Protein AF-A0A2N5ZP30-F1 (afdb_monomer_lite)

pLDDT: mean 86.21, std 12.2, range [43.78, 96.75]

Radius of gyration: 25.91 Å; chains: 1; bounding box: 49×34×64 Å

Foldseek 3Di:
DDPVVLVPDDPQALVNQQVQQVVQVVVVHGGQDAHPPRRPSVVRNVVSVVVVVVVVVVVVVVPDDQDQDDDLVQAQKKFWALDSVGSDTQAMGNDQVVRVVSNVVVVRPDTDIDGHHHPVVVVVVPDDPD

Structure (mmCIF, N/CA/C/O backbone):
data_AF-A0A2N5ZP30-F1
#
_entry.id   AF-A0A2N5ZP30-F1
#
loop_
_atom_site.group_PDB
_atom_site.id
_atom_site.type_symbol
_atom_site.label_atom_id
_atom_site.label_alt_id
_atom_site.label_comp_id
_atom_site.label_asym_id
_atom_site.label_entity_id
_atom_site.label_seq_id
_atom_site.pdbx_PDB_ins_code
_atom_site.Cartn_x
_atom_site.Cartn_y
_atom_site.Cartn_z
_atom_site.occupancy
_atom_site.B_iso_or_equiv
_atom_site.auth_seq_id
_atom_site.auth_comp_id
_atom_site.auth_asym_id
_atom_site.auth_atom_id
_atom_site.pdbx_PDB_model_num
ATOM 1 N N . MET A 1 1 ? 10.479 -6.621 -33.919 1.00 57.62 1 MET A N 1
ATOM 2 C CA . MET A 1 1 ? 9.382 -5.628 -34.004 1.00 57.62 1 MET A CA 1
ATOM 3 C C . MET A 1 1 ? 9.317 -5.020 -35.396 1.00 57.62 1 MET A C 1
ATOM 5 O O . MET A 1 1 ? 10.366 -4.739 -35.971 1.00 57.62 1 MET A O 1
ATOM 9 N N . LYS A 1 2 ? 8.110 -4.834 -35.948 1.00 57.06 2 LYS A N 1
ATOM 10 C CA . LYS A 1 2 ? 7.897 -4.131 -37.227 1.00 57.06 2 LYS A CA 1
ATOM 11 C C . LYS A 1 2 ? 8.000 -2.616 -36.991 1.00 57.06 2 LYS A C 1
ATOM 13 O O . LYS A 1 2 ? 7.611 -2.135 -35.941 1.00 57.06 2 LYS A O 1
ATOM 18 N N . LYS A 1 3 ? 8.520 -1.848 -37.954 1.00 59.31 3 LYS A N 1
ATOM 19 C CA . LYS A 1 3 ? 8.728 -0.384 -37.829 1.00 59.31 3 LYS A CA 1
ATOM 20 C C . LYS A 1 3 ? 7.423 0.394 -37.560 1.00 59.31 3 LYS A C 1
ATOM 22 O O . LYS A 1 3 ? 7.470 1.480 -36.996 1.00 59.31 3 LYS A O 1
ATOM 27 N N . THR A 1 4 ? 6.287 -0.184 -37.945 1.00 59.78 4 THR A N 1
ATOM 28 C CA . THR A 1 4 ? 4.930 0.341 -37.753 1.00 59.78 4 THR A CA 1
ATOM 29 C C . THR A 1 4 ? 4.569 0.527 -36.278 1.00 59.78 4 THR A C 1
ATOM 31 O O . THR A 1 4 ? 4.016 1.558 -35.927 1.00 59.78 4 THR A O 1
ATOM 34 N N . SER A 1 5 ? 5.011 -0.369 -35.385 1.00 64.94 5 SER A N 1
ATOM 35 C CA . SER A 1 5 ? 4.723 -0.268 -33.942 1.00 64.94 5 SER A CA 1
ATOM 36 C C . SER A 1 5 ? 5.455 0.883 -33.238 1.00 64.94 5 SER A C 1
ATOM 38 O O . SER A 1 5 ? 5.252 1.126 -32.056 1.00 64.94 5 SER A O 1
ATOM 40 N N . LEU A 1 6 ? 6.350 1.582 -33.942 1.00 71.69 6 LEU A N 1
ATOM 41 C CA . LEU A 1 6 ? 7.093 2.733 -33.425 1.00 71.69 6 LEU A CA 1
ATOM 42 C C . LEU A 1 6 ? 6.395 4.066 -33.714 1.00 71.69 6 LEU A C 1
ATOM 44 O O . LEU A 1 6 ? 6.703 5.056 -33.059 1.00 71.69 6 LEU A O 1
ATOM 48 N N . GLN A 1 7 ? 5.483 4.092 -34.691 1.00 74.00 7 GLN A N 1
ATOM 49 C CA . GLN A 1 7 ? 4.693 5.280 -35.037 1.00 74.00 7 GLN A CA 1
ATOM 50 C C . GLN A 1 7 ? 3.572 5.537 -34.023 1.00 74.00 7 GLN A C 1
ATOM 52 O O . GLN A 1 7 ? 3.141 6.672 -33.868 1.00 74.00 7 GLN A O 1
ATOM 57 N N . GLU A 1 8 ? 3.152 4.493 -33.311 1.00 83.00 8 GLU A N 1
ATOM 58 C CA . GLU A 1 8 ? 2.125 4.545 -32.266 1.00 83.00 8 GLU A CA 1
ATOM 59 C C . GLU A 1 8 ? 2.674 5.042 -30.917 1.00 83.00 8 GLU A C 1
ATOM 61 O O . GLU A 1 8 ? 1.911 5.436 -30.039 1.00 83.00 8 GLU A O 1
ATOM 66 N N . LEU A 1 9 ? 4.000 5.044 -30.735 1.00 85.69 9 LEU A N 1
ATOM 67 C CA . L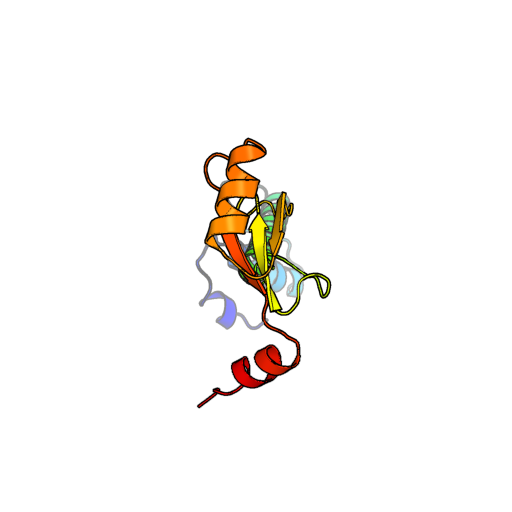EU A 1 9 ? 4.642 5.465 -29.491 1.00 85.69 9 LEU A CA 1
ATOM 68 C C . LEU A 1 9 ? 4.955 6.962 -29.512 1.00 85.69 9 LEU A C 1
ATOM 70 O O . LEU A 1 9 ? 5.493 7.490 -30.488 1.00 85.69 9 LEU A O 1
ATOM 74 N N . GLN A 1 10 ? 4.704 7.640 -28.391 1.00 87.50 10 GLN A N 1
ATOM 75 C CA . GLN A 1 10 ? 5.057 9.047 -28.240 1.00 87.50 10 GLN A CA 1
ATOM 76 C C . GLN A 1 10 ? 6.574 9.232 -28.374 1.00 87.50 10 GLN A C 1
ATOM 78 O O . GLN A 1 10 ? 7.373 8.665 -27.624 1.00 87.50 10 GLN A O 1
ATOM 83 N N . LYS A 1 11 ? 6.989 10.058 -29.336 1.00 87.50 11 LYS A N 1
ATOM 84 C CA . LYS A 1 11 ? 8.405 10.317 -29.597 1.00 87.50 11 LYS A CA 1
ATOM 85 C C . LYS A 1 11 ? 9.078 10.901 -28.353 1.00 87.50 11 LYS A C 1
ATOM 87 O O . LYS A 1 11 ? 8.667 11.939 -27.849 1.00 87.50 11 LYS A O 1
ATOM 92 N N . GLY A 1 12 ? 10.143 10.241 -27.900 1.00 84.50 12 GLY A N 1
ATOM 93 C CA . GLY A 1 12 ? 10.885 10.632 -26.697 1.00 84.50 12 GLY A CA 1
ATOM 94 C C . GLY A 1 12 ? 10.410 9.970 -25.400 1.00 84.50 12 GLY A C 1
ATOM 95 O O . GLY A 1 12 ? 11.066 10.167 -24.379 1.00 84.50 12 GLY A O 1
ATOM 96 N N . SER A 1 13 ? 9.346 9.156 -25.427 1.00 90.94 13 SER A N 1
ATOM 97 C CA . SER A 1 13 ? 8.965 8.325 -24.277 1.00 90.94 13 SER A CA 1
ATOM 98 C C . SER A 1 13 ? 9.992 7.220 -24.005 1.00 90.94 13 SER A C 1
ATOM 100 O O . SER A 1 13 ? 10.815 6.878 -24.866 1.00 90.94 13 SER A O 1
ATOM 102 N N . ALA A 1 14 ? 9.931 6.628 -22.810 1.00 92.44 14 ALA A N 1
ATOM 103 C CA . ALA A 1 14 ? 10.794 5.512 -22.437 1.00 92.44 14 ALA A CA 1
ATOM 104 C C . ALA A 1 14 ? 10.595 4.318 -23.388 1.00 92.44 14 ALA A C 1
ATOM 106 O O . ALA A 1 14 ? 11.562 3.748 -23.896 1.00 92.44 14 ALA A O 1
ATOM 107 N N . GLU A 1 15 ? 9.343 3.989 -23.709 1.00 92.19 15 GLU A N 1
ATOM 108 C CA . GLU A 1 15 ? 8.962 2.928 -24.644 1.00 92.19 15 GLU A CA 1
ATOM 109 C C . GLU A 1 15 ? 9.522 3.185 -26.034 1.00 92.19 15 GLU A C 1
ATOM 111 O O . GLU A 1 15 ? 10.083 2.275 -26.643 1.00 92.19 15 GLU A O 1
ATOM 116 N N . TYR A 1 16 ? 9.400 4.421 -26.522 1.00 92.75 16 TYR A N 1
ATOM 117 C CA . TYR A 1 16 ? 9.911 4.804 -27.831 1.00 92.75 16 TYR A CA 1
ATOM 118 C C . TYR A 1 16 ? 11.428 4.608 -27.903 1.00 92.75 16 TYR A C 1
ATOM 120 O O . TYR A 1 16 ? 11.940 4.034 -28.865 1.00 92.75 16 TYR A O 1
ATOM 128 N N . VAL A 1 17 ? 12.165 5.061 -26.883 1.00 93.62 17 VAL A N 1
ATOM 129 C CA . VAL A 1 17 ? 13.632 4.956 -26.828 1.00 93.62 17 VAL A CA 1
ATOM 130 C C . VAL A 1 17 ? 14.078 3.493 -26.805 1.00 93.62 17 VAL A C 1
ATOM 132 O O . VAL A 1 17 ? 14.996 3.128 -27.548 1.00 93.62 17 VAL A O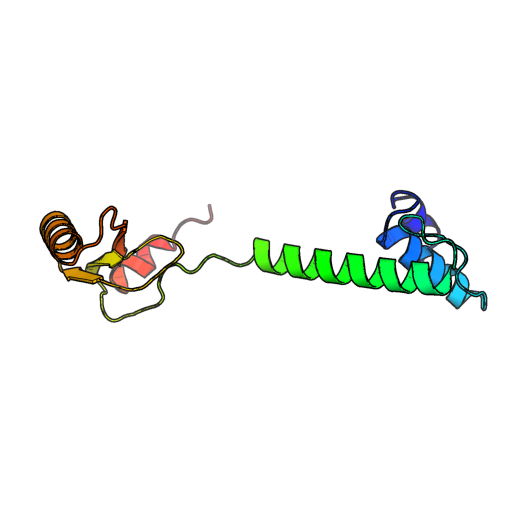 1
ATOM 135 N N . ILE A 1 18 ? 13.405 2.651 -26.016 1.00 93.44 18 ILE A N 1
ATOM 136 C CA . ILE A 1 18 ? 13.680 1.211 -25.927 1.00 93.44 18 ILE A CA 1
ATOM 137 C C . ILE A 1 18 ? 13.384 0.524 -27.267 1.00 93.44 18 ILE A C 1
ATOM 139 O O . ILE A 1 18 ? 14.278 -0.097 -27.845 1.00 93.44 18 ILE A O 1
ATOM 143 N N . ALA A 1 19 ? 12.179 0.705 -27.817 1.00 92.19 19 ALA A N 1
ATOM 144 C CA . ALA A 1 19 ? 11.768 0.089 -29.079 1.00 92.19 19 ALA A CA 1
ATOM 145 C C . ALA A 1 19 ? 12.673 0.520 -30.246 1.00 92.19 19 ALA A C 1
ATOM 147 O O . ALA A 1 19 ? 13.085 -0.290 -31.079 1.00 92.19 19 ALA A O 1
ATOM 148 N N . HIS A 1 20 ? 13.052 1.799 -30.296 1.00 92.31 20 HIS A N 1
ATOM 149 C CA . HIS A 1 20 ? 13.967 2.312 -31.310 1.00 92.31 20 HIS A CA 1
ATOM 150 C C . HIS A 1 20 ? 15.373 1.712 -31.188 1.00 92.31 20 HIS A C 1
ATOM 152 O O . HIS A 1 20 ? 15.993 1.377 -32.204 1.00 92.31 20 HIS A O 1
ATOM 158 N N . ALA A 1 21 ? 15.890 1.555 -29.966 1.00 93.56 21 ALA A N 1
ATOM 159 C CA . ALA A 1 21 ? 17.177 0.910 -29.736 1.00 93.56 21 ALA A CA 1
ATOM 160 C C . ALA A 1 21 ? 17.165 -0.563 -30.172 1.00 93.56 21 ALA A C 1
ATOM 162 O O . ALA A 1 21 ? 18.123 -1.008 -30.804 1.00 93.56 21 ALA A O 1
ATOM 163 N N . GLU A 1 22 ? 16.080 -1.297 -29.924 1.00 92.69 22 GLU A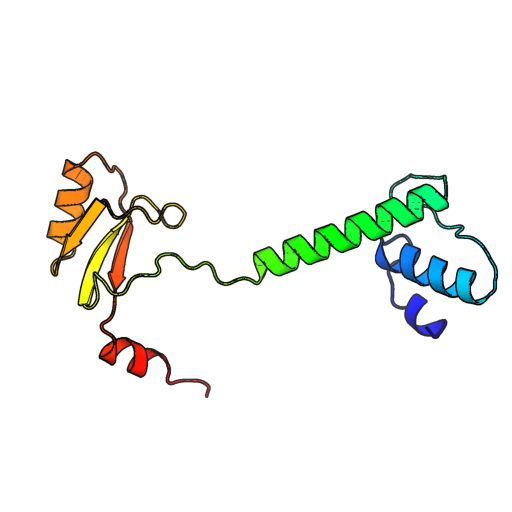 N 1
ATOM 164 C CA . GLU A 1 22 ? 15.922 -2.689 -30.358 1.00 92.69 22 GLU A CA 1
ATOM 165 C C . GLU A 1 22 ? 15.885 -2.828 -31.883 1.00 92.69 22 GLU A C 1
ATOM 167 O O . GLU A 1 22 ? 16.604 -3.659 -32.444 1.00 92.69 22 GLU A O 1
ATOM 172 N N . ILE A 1 23 ? 15.133 -1.969 -32.582 1.00 91.25 23 ILE A N 1
ATOM 173 C CA . ILE A 1 23 ? 15.123 -1.956 -34.054 1.00 91.25 23 ILE A CA 1
ATOM 174 C C . ILE A 1 23 ? 16.512 -1.638 -34.615 1.00 91.25 23 ILE A C 1
ATOM 176 O O . ILE A 1 23 ? 16.927 -2.230 -35.613 1.00 91.25 23 ILE A O 1
ATOM 180 N N . ARG A 1 24 ? 17.251 -0.709 -33.999 1.00 93.00 24 ARG A N 1
ATOM 181 C CA . ARG A 1 24 ? 18.625 -0.396 -34.421 1.00 93.00 24 ARG A CA 1
ATOM 182 C C . ARG A 1 24 ? 19.579 -1.552 -34.157 1.00 93.00 24 ARG A C 1
ATOM 184 O O . ARG A 1 24 ? 20.367 -1.875 -35.044 1.00 93.00 24 ARG A O 1
ATOM 191 N N . ARG A 1 25 ? 19.462 -2.211 -33.004 1.00 92.19 25 ARG A N 1
ATOM 192 C CA . ARG A 1 25 ? 20.281 -3.370 -32.636 1.00 92.19 25 ARG A CA 1
ATOM 193 C C . ARG A 1 25 ? 20.070 -4.539 -33.592 1.00 92.19 25 ARG A C 1
ATOM 195 O O . ARG A 1 25 ? 21.051 -5.122 -34.037 1.00 92.19 25 ARG A O 1
ATOM 202 N N . ALA A 1 26 ? 18.826 -4.807 -33.992 1.00 90.31 26 ALA A N 1
ATOM 203 C CA . ALA A 1 26 ? 18.503 -5.809 -35.013 1.00 90.31 26 ALA A CA 1
ATOM 204 C C . ALA A 1 26 ? 19.146 -5.515 -36.385 1.00 90.31 26 ALA A C 1
ATOM 206 O O . ALA A 1 26 ? 19.277 -6.405 -37.215 1.00 90.31 26 ALA A O 1
ATOM 207 N N . ARG A 1 27 ? 19.572 -4.268 -36.621 1.00 90.38 27 ARG A N 1
ATOM 208 C CA . ARG A 1 27 ? 20.286 -3.816 -37.826 1.00 90.38 27 ARG A CA 1
ATOM 209 C C . ARG A 1 27 ? 21.793 -3.637 -37.596 1.00 90.38 27 ARG A C 1
ATOM 211 O O . ARG A 1 27 ? 22.439 -2.942 -38.375 1.00 90.38 27 ARG A O 1
ATOM 218 N N . GLY A 1 28 ? 22.334 -4.161 -36.494 1.00 93.06 28 GLY A N 1
ATOM 219 C CA . GLY A 1 28 ? 23.750 -4.034 -36.132 1.00 93.06 28 GLY A CA 1
ATOM 220 C C . GLY A 1 28 ? 24.184 -2.626 -35.703 1.00 93.06 28 GLY A C 1
ATOM 221 O O . GLY A 1 28 ? 25.376 -2.345 -35.641 1.00 93.06 28 GLY A O 1
ATOM 222 N N . LYS A 1 29 ? 23.246 -1.713 -35.414 1.00 92.94 29 LYS A N 1
ATOM 223 C CA . LYS A 1 29 ? 23.545 -0.326 -35.023 1.00 92.94 29 LYS A CA 1
ATOM 224 C C . LYS A 1 29 ? 23.339 -0.108 -33.526 1.00 92.94 29 LYS A C 1
ATOM 226 O O . LYS A 1 29 ? 22.393 -0.618 -32.933 1.00 92.94 29 LYS A O 1
ATOM 231 N N . GLY A 1 30 ? 24.188 0.731 -32.931 1.00 91.44 30 GLY A N 1
ATOM 232 C CA . GLY A 1 30 ? 24.040 1.171 -31.540 1.00 91.44 30 GLY A CA 1
ATOM 233 C C . GLY A 1 30 ? 22.845 2.114 -31.318 1.00 91.44 30 GLY A C 1
ATOM 234 O O . GLY A 1 30 ? 22.291 2.641 -32.295 1.00 91.44 30 GLY A O 1
ATOM 235 N N . PRO A 1 31 ? 22.454 2.355 -30.051 1.00 94.25 31 PRO A N 1
ATOM 236 C CA . PRO A 1 31 ? 21.402 3.306 -29.697 1.00 94.25 31 PRO A CA 1
ATOM 237 C C . PRO A 1 31 ? 21.789 4.733 -30.102 1.00 94.25 31 PRO A C 1
ATOM 239 O O . PRO A 1 31 ? 22.968 5.070 -30.175 1.00 94.25 31 PRO A O 1
ATOM 242 N N . SER A 1 32 ? 20.792 5.576 -30.368 1.00 93.00 32 SER A N 1
ATOM 243 C CA . SER A 1 32 ? 21.020 6.960 -30.821 1.00 93.00 32 SER A CA 1
ATOM 244 C C . SER A 1 32 ? 20.037 7.983 -30.269 1.00 93.00 32 SER A C 1
ATOM 246 O O . SER A 1 32 ? 20.094 9.138 -30.670 1.00 93.00 32 SER A O 1
ATOM 248 N N . MET A 1 33 ? 19.081 7.555 -29.451 1.00 92.88 33 MET A N 1
ATOM 249 C CA . MET A 1 33 ? 18.063 8.452 -28.915 1.00 92.88 33 MET A CA 1
ATOM 250 C C . MET A 1 33 ? 18.502 8.958 -27.547 1.00 92.88 33 MET A C 1
ATOM 252 O O . MET A 1 33 ? 19.104 8.206 -26.779 1.00 92.88 33 MET A O 1
ATOM 256 N N . SER A 1 34 ? 18.184 10.216 -27.261 1.00 93.50 34 SER A N 1
ATOM 257 C CA . SER A 1 34 ? 18.214 10.777 -25.914 1.00 93.50 34 SER A CA 1
ATOM 258 C C . SER A 1 34 ? 16.932 10.422 -25.156 1.00 93.50 34 SER A C 1
ATOM 260 O O . SER A 1 34 ? 15.922 10.046 -25.755 1.00 93.50 34 SER A O 1
ATOM 262 N N . PHE A 1 35 ? 16.981 10.540 -23.832 1.00 94.75 35 PHE A N 1
ATOM 263 C CA . PHE A 1 35 ? 15.844 10.333 -22.936 1.00 94.75 35 PHE A CA 1
ATOM 264 C C . PHE A 1 35 ? 15.973 11.293 -21.751 1.00 94.75 35 PHE A C 1
ATOM 266 O O . PHE A 1 35 ? 17.058 11.385 -21.180 1.00 94.75 35 PHE A O 1
ATOM 273 N N . CYS A 1 36 ? 14.912 12.034 -21.410 1.00 89.69 36 CYS A N 1
ATOM 274 C CA . CYS A 1 36 ? 14.882 12.983 -20.282 1.00 89.69 36 CYS A CA 1
ATOM 275 C C . CYS A 1 36 ? 16.117 13.908 -20.189 1.00 89.69 36 CYS A C 1
ATOM 277 O O . CYS A 1 36 ? 16.750 14.016 -19.144 1.00 89.69 36 CYS A O 1
ATOM 279 N N . GLY A 1 37 ? 16.518 14.528 -21.306 1.00 90.44 37 GLY A N 1
ATOM 280 C CA . GLY A 1 37 ? 17.682 15.429 -21.354 1.00 90.44 37 GLY A CA 1
ATOM 281 C C . GLY A 1 37 ? 19.054 14.735 -21.320 1.00 90.44 37 GLY A C 1
ATOM 282 O O . GLY A 1 37 ? 20.079 15.388 -21.501 1.00 90.44 37 GLY A O 1
ATOM 283 N N . VAL A 1 38 ? 19.111 13.408 -21.166 1.00 94.06 38 VAL A N 1
ATOM 284 C CA . VAL A 1 38 ? 20.361 12.639 -21.215 1.00 94.06 38 VAL A CA 1
ATOM 285 C C . VAL A 1 38 ? 20.802 12.470 -22.668 1.00 94.06 38 VAL A C 1
ATOM 287 O O . VAL A 1 38 ? 20.206 11.707 -23.430 1.00 94.06 38 VAL A O 1
ATOM 290 N N . LEU A 1 39 ? 21.871 13.172 -23.052 1.00 92.06 39 LEU A N 1
ATOM 291 C CA . LEU A 1 39 ? 22.384 13.186 -24.429 1.00 92.06 39 LEU A CA 1
ATOM 292 C C . LEU A 1 39 ? 23.172 11.926 -24.809 1.00 92.06 39 LEU A C 1
ATOM 294 O O . LEU A 1 39 ? 23.200 11.553 -25.978 1.00 92.06 39 LEU A O 1
ATOM 298 N N . ASN A 1 40 ? 23.812 11.255 -23.844 1.00 95.69 40 ASN A N 1
ATOM 299 C CA . ASN A 1 40 ? 24.556 10.024 -24.112 1.00 95.69 40 ASN A CA 1
ATOM 300 C C . ASN A 1 40 ? 23.572 8.870 -24.402 1.00 95.69 40 ASN A C 1
ATOM 302 O O . ASN A 1 40 ? 22.901 8.428 -23.466 1.00 95.69 40 ASN A O 1
ATOM 306 N N . PRO A 1 41 ? 23.523 8.308 -25.628 1.00 93.44 41 PRO A N 1
ATOM 307 C CA . PRO A 1 41 ? 22.469 7.364 -26.010 1.00 93.44 41 PRO A CA 1
ATOM 308 C C . PRO A 1 41 ? 22.487 6.035 -25.249 1.00 93.44 41 PRO A C 1
ATOM 310 O O . PRO A 1 41 ? 21.450 5.393 -25.098 1.00 93.44 41 PRO A O 1
ATOM 313 N N . LYS A 1 42 ? 23.655 5.598 -24.756 1.00 94.31 42 LYS A N 1
ATOM 314 C CA . LYS A 1 42 ? 23.756 4.382 -23.934 1.00 94.31 42 LYS A CA 1
ATOM 315 C C . LYS A 1 42 ? 23.165 4.618 -22.545 1.00 94.31 42 LYS A C 1
ATOM 317 O O . LYS A 1 42 ? 22.395 3.794 -22.063 1.00 94.31 42 LYS A O 1
ATOM 322 N N . LYS A 1 43 ? 23.488 5.764 -21.930 1.00 95.06 43 LYS A N 1
ATOM 323 C CA . LYS A 1 43 ? 22.904 6.172 -20.642 1.00 95.06 43 LYS A CA 1
ATOM 324 C C . LYS A 1 43 ? 21.407 6.449 -20.784 1.00 95.06 43 LYS A C 1
ATOM 326 O O . LYS A 1 43 ? 20.636 6.019 -19.941 1.00 95.06 43 LYS A O 1
ATOM 331 N N . ALA A 1 44 ? 20.994 7.097 -21.871 1.00 94.94 44 ALA A N 1
ATOM 332 C CA . ALA A 1 44 ? 19.592 7.359 -22.175 1.00 94.94 44 ALA A CA 1
ATOM 333 C C . ALA A 1 44 ? 18.773 6.065 -22.273 1.00 94.94 44 ALA A C 1
ATOM 335 O O . ALA A 1 44 ? 17.717 5.968 -21.658 1.00 94.94 44 ALA A O 1
ATOM 336 N N . LEU A 1 45 ? 19.287 5.049 -22.978 1.00 95.19 45 LEU A N 1
ATOM 337 C CA . LEU A 1 45 ? 18.641 3.738 -23.044 1.00 95.19 45 LEU A CA 1
ATOM 338 C C . LEU A 1 45 ? 18.522 3.088 -21.660 1.00 95.19 45 LEU A C 1
ATOM 340 O O . LEU A 1 45 ? 17.464 2.565 -21.324 1.00 95.19 45 LEU A O 1
ATOM 344 N N . PHE A 1 46 ? 19.584 3.151 -20.853 1.00 95.31 46 PHE A N 1
ATOM 345 C CA . PHE A 1 46 ? 19.570 2.628 -19.488 1.00 95.31 46 PHE A CA 1
ATOM 346 C C . PHE A 1 46 ? 18.498 3.307 -18.622 1.00 95.31 46 PHE A C 1
ATOM 348 O O . PHE A 1 46 ? 17.694 2.622 -17.995 1.00 95.31 46 PHE A O 1
ATOM 355 N N . PHE A 1 47 ? 18.430 4.641 -18.633 1.00 95.25 47 PHE A N 1
ATOM 356 C CA . PHE A 1 47 ? 17.414 5.383 -17.885 1.00 95.25 47 PHE A CA 1
ATOM 357 C C . PHE A 1 47 ? 15.993 5.134 -18.397 1.00 95.25 47 PHE A C 1
ATOM 359 O O . PHE A 1 47 ? 15.080 5.020 -17.587 1.00 95.25 47 PHE A O 1
ATOM 366 N N . ALA A 1 48 ? 15.799 4.992 -19.711 1.00 94.50 48 ALA A N 1
ATOM 367 C CA . ALA A 1 48 ? 14.502 4.637 -20.282 1.00 94.50 48 ALA A CA 1
ATOM 368 C C . ALA A 1 48 ? 14.039 3.252 -19.800 1.00 94.50 48 ALA A C 1
ATOM 370 O O . ALA A 1 48 ? 12.906 3.100 -19.348 1.00 94.50 48 ALA A O 1
ATOM 371 N N . MET A 1 49 ? 14.928 2.251 -19.828 1.00 94.19 49 MET A N 1
ATOM 372 C CA . MET A 1 49 ? 14.644 0.912 -19.294 1.00 94.19 49 MET A CA 1
ATOM 373 C C . MET A 1 49 ? 14.295 0.956 -17.806 1.00 94.19 49 MET A C 1
ATOM 375 O O . MET A 1 49 ? 13.339 0.308 -17.381 1.00 94.19 49 MET A O 1
ATOM 379 N N . LEU A 1 50 ? 15.042 1.741 -17.027 1.00 93.81 50 LEU A N 1
ATOM 380 C CA . LEU A 1 50 ? 14.805 1.911 -15.599 1.00 93.81 50 LEU A CA 1
ATOM 381 C C . LEU A 1 50 ? 13.445 2.572 -15.323 1.00 93.81 50 LEU A C 1
ATOM 383 O O . LEU A 1 50 ? 12.683 2.055 -14.514 1.00 93.81 50 LEU A O 1
ATOM 387 N N . SER A 1 51 ? 13.111 3.654 -16.036 1.00 92.19 51 SER A N 1
ATOM 388 C CA . SER A 1 51 ? 11.812 4.340 -15.937 1.00 92.19 51 SER A CA 1
ATOM 389 C C . SER A 1 51 ? 10.660 3.381 -16.210 1.00 92.19 51 SER A C 1
ATOM 391 O O . SER A 1 51 ? 9.750 3.260 -15.398 1.00 92.19 51 SER A O 1
ATOM 393 N N . LYS A 1 52 ? 10.745 2.618 -17.306 1.00 90.50 52 LYS A N 1
ATOM 394 C CA . LYS A 1 52 ? 9.713 1.646 -17.671 1.00 90.50 52 LYS A CA 1
ATOM 395 C C . LYS A 1 52 ? 9.559 0.550 -16.617 1.00 90.50 52 LYS A C 1
ATOM 397 O O . LYS A 1 52 ? 8.438 0.148 -16.307 1.00 90.50 52 LYS A O 1
ATOM 402 N N . LYS A 1 53 ? 10.669 0.069 -16.048 1.00 90.00 53 LYS A N 1
ATOM 403 C CA . LYS A 1 53 ? 10.641 -0.911 -14.956 1.00 90.00 53 LYS A CA 1
ATOM 404 C C . LYS A 1 53 ? 9.916 -0.346 -13.731 1.00 90.00 53 LYS A C 1
ATOM 406 O O . LYS A 1 53 ? 8.985 -0.987 -13.257 1.00 90.00 53 LYS A O 1
ATOM 411 N N . PHE A 1 54 ? 10.271 0.861 -13.288 1.00 86.75 54 PHE A N 1
ATOM 412 C CA . PHE A 1 54 ? 9.601 1.520 -12.163 1.00 86.75 54 PHE A CA 1
ATOM 413 C C . PHE A 1 54 ? 8.119 1.792 -12.430 1.00 86.75 54 PHE A C 1
ATOM 415 O O . PHE A 1 54 ? 7.293 1.540 -11.564 1.00 86.75 54 PHE A O 1
ATOM 422 N N . GLU A 1 55 ? 7.745 2.250 -13.625 1.00 85.06 55 GLU A N 1
ATOM 423 C CA . GLU A 1 55 ? 6.334 2.431 -13.987 1.00 85.06 55 GLU A CA 1
ATOM 424 C C . GLU A 1 55 ? 5.553 1.118 -13.938 1.00 85.06 55 GLU A C 1
ATOM 426 O O . GLU A 1 55 ? 4.399 1.099 -13.510 1.00 85.06 55 GLU A O 1
ATOM 431 N N . THR A 1 56 ? 6.181 0.018 -14.355 1.00 77.69 56 THR A N 1
ATOM 432 C CA . THR A 1 56 ? 5.579 -1.315 -14.276 1.00 77.69 56 THR A CA 1
ATOM 433 C C . THR A 1 56 ? 5.410 -1.736 -12.817 1.00 77.69 56 THR A C 1
ATOM 435 O O . THR A 1 56 ? 4.330 -2.176 -12.446 1.00 77.69 56 THR A O 1
ATOM 438 N N . GLU A 1 57 ? 6.423 -1.540 -11.970 1.00 78.81 57 GLU A N 1
ATOM 439 C CA . GLU A 1 57 ? 6.353 -1.838 -10.531 1.00 78.81 57 GLU A CA 1
ATOM 440 C C . GLU A 1 57 ? 5.276 -1.003 -9.820 1.00 78.81 57 GLU A C 1
ATOM 442 O O . GLU A 1 57 ? 4.466 -1.556 -9.081 1.00 78.81 57 GLU A O 1
ATOM 447 N N . ILE A 1 58 ? 5.184 0.298 -10.112 1.00 75.38 58 ILE A N 1
ATOM 448 C CA . ILE A 1 58 ? 4.157 1.186 -9.547 1.00 75.38 58 ILE A CA 1
ATOM 449 C C . ILE A 1 58 ? 2.756 0.776 -10.010 1.00 75.38 58 ILE A C 1
ATOM 451 O O . ILE A 1 58 ? 1.818 0.826 -9.220 1.00 75.38 58 ILE A O 1
ATOM 455 N N . LYS A 1 59 ? 2.580 0.383 -11.278 1.00 71.31 59 LYS A N 1
ATOM 456 C CA . LYS A 1 59 ? 1.291 -0.133 -11.770 1.00 71.31 59 LYS A CA 1
ATOM 457 C C . LYS A 1 59 ? 0.917 -1.436 -11.069 1.00 71.31 59 LYS A C 1
ATOM 459 O O . LYS A 1 59 ? -0.193 -1.544 -10.569 1.00 71.31 59 LYS A O 1
ATOM 464 N N . VAL A 1 60 ? 1.862 -2.367 -10.938 1.00 67.94 60 VAL A N 1
ATOM 465 C CA . VAL A 1 60 ? 1.660 -3.625 -10.202 1.00 67.94 60 VAL A CA 1
ATOM 466 C C . VAL A 1 60 ? 1.273 -3.365 -8.744 1.00 67.94 60 VAL A C 1
ATOM 468 O O . VAL A 1 60 ? 0.413 -4.057 -8.207 1.00 67.94 60 VAL A O 1
ATOM 471 N N . GLU A 1 61 ? 1.871 -2.366 -8.096 1.00 64.62 61 GLU A N 1
ATOM 472 C CA . GLU A 1 61 ? 1.524 -1.998 -6.722 1.00 64.62 61 GLU A CA 1
ATOM 473 C C . GLU A 1 61 ? 0.158 -1.299 -6.625 1.00 64.62 61 GLU A C 1
ATOM 475 O O . GLU A 1 61 ? -0.591 -1.563 -5.686 1.00 64.62 61 GLU A O 1
ATOM 480 N N . LYS A 1 62 ? -0.204 -0.465 -7.610 1.00 71.31 62 LYS A N 1
ATOM 481 C CA . LYS A 1 62 ? -1.525 0.185 -7.694 1.00 71.31 62 LYS A CA 1
ATOM 482 C C . LYS A 1 62 ? -2.665 -0.796 -7.955 1.00 71.31 62 LYS A C 1
ATOM 484 O O . LYS A 1 62 ? -3.735 -0.624 -7.381 1.00 71.31 62 LYS A O 1
ATOM 489 N N . ASP A 1 63 ? -2.434 -1.798 -8.796 1.00 73.31 63 ASP A N 1
ATOM 490 C CA . ASP A 1 63 ? -3.449 -2.781 -9.191 1.00 73.31 63 ASP A CA 1
ATOM 491 C C . ASP A 1 63 ? -3.572 -3.937 -8.183 1.00 73.31 63 ASP A C 1
ATOM 493 O O . ASP A 1 63 ? -4.431 -4.811 -8.317 1.00 73.31 63 ASP A O 1
ATOM 497 N N . LYS A 1 64 ? -2.733 -3.961 -7.139 1.00 74.81 64 LYS A N 1
ATOM 498 C CA . LYS A 1 64 ? -2.827 -4.960 -6.078 1.00 74.81 64 LYS A CA 1
ATOM 499 C C . LYS A 1 64 ? -3.970 -4.601 -5.119 1.00 74.81 64 LYS A C 1
ATOM 501 O O . LYS A 1 64 ? -3.992 -3.486 -4.595 1.00 74.81 64 LYS A O 1
ATOM 506 N N . PRO A 1 65 ? -4.890 -5.535 -4.808 1.00 72.56 65 PRO A N 1
ATOM 507 C CA . PRO A 1 65 ? -5.951 -5.260 -3.850 1.00 72.56 65 PRO A CA 1
ATOM 508 C C . PRO A 1 65 ? -5.354 -4.938 -2.477 1.00 72.56 65 PRO A C 1
ATOM 510 O O . PRO A 1 65 ? -4.525 -5.687 -1.947 1.00 72.56 65 PRO A O 1
ATOM 513 N N . LEU A 1 66 ? -5.790 -3.822 -1.888 1.00 75.00 66 LEU A N 1
ATOM 514 C CA . LEU A 1 66 ? -5.427 -3.459 -0.523 1.00 75.00 66 LEU A CA 1
ATOM 515 C C . LEU A 1 66 ? -6.142 -4.402 0.448 1.00 75.00 66 LEU A C 1
ATOM 517 O O . LEU A 1 66 ? -7.328 -4.246 0.734 1.00 75.00 66 LEU A O 1
ATOM 521 N N . VAL A 1 67 ? -5.410 -5.380 0.975 1.00 81.38 67 VAL A N 1
ATOM 522 C CA . VAL A 1 67 ? -5.925 -6.279 2.012 1.00 81.38 67 VAL A CA 1
ATOM 523 C C . VAL A 1 67 ? -5.818 -5.580 3.366 1.00 81.38 67 VAL A C 1
ATOM 525 O O . VAL A 1 67 ? -4.731 -5.476 3.931 1.00 81.38 67 VAL A O 1
ATOM 528 N N . ILE A 1 68 ? -6.950 -5.096 3.881 1.00 82.50 68 ILE A N 1
ATOM 529 C CA . ILE A 1 68 ? -7.015 -4.348 5.147 1.00 82.50 68 ILE A CA 1
ATOM 530 C C . ILE A 1 68 ? -6.751 -5.268 6.346 1.00 82.50 68 ILE A C 1
ATOM 532 O O . ILE A 1 68 ? -6.042 -4.891 7.274 1.00 82.50 68 ILE A O 1
ATOM 536 N N . LEU A 1 69 ? -7.305 -6.481 6.342 1.00 81.19 69 LEU A N 1
ATOM 537 C CA . LEU A 1 69 ? -7.136 -7.443 7.426 1.00 81.19 69 LEU A CA 1
ATOM 538 C C . LEU A 1 69 ? -7.303 -8.862 6.878 1.00 81.19 69 LEU A C 1
ATOM 540 O O . LEU A 1 69 ? -8.273 -9.149 6.183 1.00 81.19 69 LEU A O 1
ATOM 544 N N . LYS A 1 70 ? -6.351 -9.748 7.183 1.00 82.75 70 LYS A N 1
ATOM 545 C CA . LYS A 1 70 ? -6.398 -11.164 6.803 1.00 82.75 70 LYS A CA 1
ATOM 546 C C . LYS A 1 70 ? -6.332 -12.011 8.067 1.00 82.75 70 LYS A C 1
ATOM 548 O O . LYS A 1 70 ? -5.256 -12.193 8.628 1.00 82.75 70 LYS A O 1
ATOM 553 N N . THR A 1 71 ? -7.488 -12.461 8.536 1.00 83.19 71 THR A N 1
ATOM 554 C CA . THR A 1 71 ? -7.630 -13.253 9.761 1.00 83.19 71 THR A CA 1
ATOM 555 C C . THR A 1 71 ? -8.943 -14.025 9.723 1.00 83.19 71 THR A C 1
ATOM 557 O O . THR A 1 71 ? -9.924 -13.539 9.173 1.00 83.19 71 THR A O 1
ATOM 560 N N . ASP A 1 72 ? -8.936 -15.207 10.318 1.00 86.00 72 ASP A N 1
ATOM 561 C CA . ASP A 1 72 ? -10.079 -16.080 10.616 1.00 86.00 72 ASP A CA 1
ATOM 562 C C . ASP A 1 72 ? -10.549 -15.932 12.078 1.00 86.00 72 ASP A C 1
ATOM 564 O O . ASP A 1 72 ? -11.667 -16.277 12.441 1.00 86.00 72 ASP A O 1
ATOM 568 N N . ARG A 1 73 ? -9.698 -15.360 12.938 1.00 88.50 73 ARG A N 1
ATOM 569 C CA . ARG A 1 73 ? -9.911 -15.285 14.395 1.00 88.50 73 ARG A CA 1
ATOM 570 C C . ARG A 1 73 ? -11.106 -14.461 14.876 1.00 88.50 73 ARG A C 1
ATOM 572 O O . ARG A 1 73 ? -11.459 -14.583 16.042 1.00 88.50 73 ARG A O 1
ATOM 579 N N . PHE A 1 74 ? -11.651 -13.577 14.045 1.00 91.25 74 PHE A N 1
ATOM 580 C CA . PHE A 1 74 ? -12.723 -12.652 14.443 1.00 91.25 74 PHE A CA 1
ATOM 581 C C . PHE A 1 74 ? -13.957 -12.798 13.552 1.00 91.25 74 PHE A C 1
ATOM 583 O O . PHE A 1 74 ? -14.727 -11.852 13.422 1.00 91.25 74 PHE A O 1
ATOM 590 N N . ASP A 1 75 ? -14.113 -13.950 12.901 1.00 92.50 75 ASP A N 1
ATOM 591 C CA . ASP A 1 75 ? -15.271 -14.240 12.062 1.00 92.50 75 ASP A CA 1
ATOM 592 C C . ASP A 1 75 ? -16.578 -14.048 12.857 1.00 92.50 75 ASP A C 1
ATOM 594 O O . ASP A 1 75 ? -16.720 -14.526 13.983 1.00 92.50 75 ASP A O 1
ATOM 598 N N . GLY A 1 76 ? -17.517 -13.294 12.282 1.00 91.81 76 GLY A N 1
ATOM 599 C CA . GLY A 1 76 ? -18.777 -12.896 12.912 1.00 91.81 76 GLY A CA 1
ATOM 600 C C . GLY A 1 76 ? -18.674 -11.725 13.901 1.00 91.81 76 GLY A C 1
ATOM 601 O O . GLY A 1 76 ? -19.668 -11.383 14.545 1.00 91.81 76 GLY A O 1
ATOM 602 N N . GLU A 1 77 ? -17.508 -11.087 14.053 1.00 95.25 77 GLU A N 1
ATOM 603 C CA . GLU A 1 77 ? -17.295 -10.013 15.029 1.00 95.25 77 GLU A CA 1
ATOM 604 C C . GLU A 1 77 ? -17.003 -8.639 14.410 1.00 95.25 77 GLU A C 1
ATOM 606 O O . GLU A 1 77 ? -16.541 -8.490 13.278 1.00 95.25 77 GLU A O 1
ATOM 611 N N . HIS A 1 78 ? -17.220 -7.593 15.213 1.00 95.25 78 HIS A N 1
ATOM 612 C CA . HIS A 1 78 ? -16.752 -6.244 14.921 1.00 95.25 78 HIS A CA 1
ATOM 613 C C . HIS A 1 78 ? -15.351 -6.043 15.491 1.00 95.25 78 HIS A C 1
ATOM 615 O O . HIS A 1 78 ? -15.098 -6.312 16.666 1.00 95.25 78 HIS A O 1
ATOM 621 N N . VAL A 1 79 ? -14.458 -5.488 14.681 1.00 95.75 79 VAL A N 1
ATOM 622 C CA . VAL A 1 79 ? -13.047 -5.275 14.994 1.00 95.75 79 VAL A CA 1
ATOM 623 C C . VAL A 1 79 ? -12.721 -3.787 14.905 1.00 95.75 79 VAL A C 1
ATOM 625 O O . VAL A 1 79 ? -12.969 -3.146 13.887 1.00 95.75 79 VAL A O 1
ATOM 628 N N . ALA A 1 80 ? -12.138 -3.234 15.968 1.00 95.88 80 ALA A N 1
ATOM 629 C CA . ALA A 1 80 ? -11.558 -1.896 15.964 1.00 95.88 80 ALA A CA 1
ATOM 630 C C . ALA A 1 80 ? -10.072 -1.958 15.617 1.00 95.88 80 ALA A C 1
ATOM 632 O O . ALA A 1 80 ? -9.283 -2.563 16.349 1.00 95.88 80 ALA A O 1
ATOM 633 N N . MET A 1 81 ? -9.687 -1.250 14.560 1.00 94.12 81 MET A N 1
ATOM 634 C CA . MET A 1 81 ? -8.301 -1.051 14.144 1.00 94.12 81 MET A CA 1
ATOM 635 C C . MET A 1 81 ? -7.888 0.420 14.236 1.00 94.12 81 MET A C 1
ATOM 637 O O . MET A 1 81 ? -8.728 1.320 14.328 1.00 94.12 81 MET A O 1
ATOM 641 N N . LEU A 1 82 ? -6.578 0.670 14.203 1.00 91.44 82 LEU A N 1
ATOM 642 C CA . LEU A 1 82 ? -6.039 2.029 14.248 1.00 91.44 82 LEU A CA 1
ATOM 643 C C . LEU A 1 82 ? -6.406 2.845 13.003 1.00 91.44 82 LEU A C 1
ATOM 645 O O . LEU A 1 82 ? -6.771 4.011 13.126 1.00 91.44 82 LEU A O 1
ATOM 649 N N . SER A 1 83 ? -6.278 2.260 11.808 1.00 89.56 83 SER A N 1
ATOM 650 C CA . SER A 1 83 ? -6.645 2.897 10.535 1.00 89.56 83 SER A CA 1
ATOM 651 C C . SER A 1 83 ? -6.688 1.873 9.396 1.00 89.56 83 SER A C 1
ATOM 653 O O . SER A 1 83 ? -6.137 0.787 9.531 1.00 89.56 83 SER A O 1
ATOM 655 N N . PHE A 1 84 ? -7.201 2.249 8.220 1.00 85.69 84 PHE A N 1
ATOM 656 C CA . PHE A 1 84 ? -7.140 1.404 7.013 1.00 85.69 84 PHE A CA 1
ATOM 657 C C . PHE A 1 84 ? -5.717 1.054 6.543 1.00 85.69 84 PHE A C 1
ATOM 659 O O . PHE A 1 84 ? -5.542 0.131 5.756 1.00 85.69 84 PHE A O 1
ATOM 666 N N . ARG A 1 85 ? -4.697 1.793 7.004 1.00 85.44 85 ARG A N 1
ATOM 667 C CA . ARG A 1 85 ? -3.277 1.535 6.697 1.00 85.44 85 ARG A CA 1
ATOM 668 C C . ARG A 1 85 ? -2.541 0.803 7.816 1.00 85.44 85 ARG A C 1
ATOM 670 O O . ARG A 1 85 ? -1.403 0.393 7.628 1.00 85.44 85 ARG A O 1
ATOM 677 N N . ASN A 1 86 ? -3.162 0.683 8.987 1.00 86.12 86 ASN A N 1
ATOM 678 C CA . ASN A 1 86 ? -2.587 0.021 10.146 1.00 86.12 86 ASN A CA 1
ATOM 679 C C . ASN A 1 86 ? -3.635 -0.922 10.735 1.00 86.12 86 ASN A C 1
ATOM 681 O O . ASN A 1 86 ? -4.491 -0.516 11.526 1.00 86.12 86 ASN A O 1
ATOM 685 N N . SER A 1 87 ? -3.518 -2.181 10.324 1.00 87.06 87 SER A N 1
ATOM 686 C CA . SER A 1 87 ? -4.420 -3.283 10.644 1.00 87.06 87 SER A CA 1
ATOM 687 C C . SER A 1 87 ? -4.300 -3.792 12.082 1.00 87.06 87 SER A C 1
ATOM 689 O O . SER A 1 87 ? -4.915 -4.802 12.423 1.00 87.06 87 SER A O 1
ATOM 691 N N . LEU A 1 88 ? -3.534 -3.111 12.947 1.00 90.50 88 LEU A N 1
ATOM 692 C CA . LEU A 1 88 ? -3.429 -3.472 14.354 1.00 90.50 88 LEU A CA 1
ATOM 693 C C . LEU A 1 88 ? -4.807 -3.407 15.019 1.00 90.50 88 LEU A C 1
ATOM 695 O O . LEU A 1 88 ? -5.401 -2.335 15.166 1.00 90.50 88 LEU A O 1
ATOM 699 N N . VAL A 1 89 ? -5.278 -4.574 15.449 1.00 93.31 89 VAL A N 1
ATOM 700 C CA . VAL A 1 89 ? -6.542 -4.741 16.160 1.00 93.31 89 VAL A CA 1
ATOM 701 C C . VAL A 1 89 ? -6.372 -4.328 17.615 1.00 93.31 89 VAL A C 1
ATOM 703 O O . VAL A 1 89 ? -5.551 -4.878 18.346 1.00 93.31 89 VAL A O 1
ATOM 706 N N . VAL A 1 90 ? -7.179 -3.365 18.049 1.00 94.75 90 VAL A N 1
ATOM 707 C CA . VAL A 1 90 ? -7.132 -2.803 19.404 1.00 94.75 90 VAL A CA 1
ATOM 708 C C . VAL A 1 90 ? -8.305 -3.281 20.256 1.00 94.75 90 VAL A C 1
ATOM 710 O O . VAL A 1 90 ? -8.183 -3.321 21.477 1.00 94.75 90 VAL A O 1
ATOM 713 N N . ALA A 1 91 ? -9.434 -3.662 19.661 1.00 95.50 91 ALA A N 1
ATOM 714 C CA . ALA A 1 91 ? -10.561 -4.281 20.359 1.00 95.50 91 ALA A CA 1
ATOM 715 C C . ALA A 1 91 ? -11.423 -5.092 19.380 1.00 95.50 91 ALA A C 1
ATOM 717 O O . ALA A 1 91 ? -11.421 -4.800 18.188 1.00 95.50 91 ALA A O 1
ATOM 718 N N . HIS A 1 92 ? -12.180 -6.065 19.887 1.00 96.31 92 HIS A N 1
ATOM 719 C CA . HIS A 1 92 ? -13.131 -6.854 19.100 1.00 96.31 92 HIS A CA 1
ATOM 720 C C . HIS A 1 92 ? -14.362 -7.277 19.933 1.00 96.31 92 HIS A C 1
ATOM 722 O O . HIS A 1 92 ? -14.377 -7.099 21.166 1.00 96.31 92 HIS A O 1
ATOM 728 N N . GLY A 1 93 ? -15.407 -7.759 19.255 1.00 95.50 93 GLY A N 1
ATOM 729 C CA . GLY A 1 93 ? -16.611 -8.364 19.837 1.00 95.50 93 GLY A CA 1
ATOM 730 C C . GLY A 1 93 ? -17.889 -8.137 19.014 1.00 95.50 93 GLY A C 1
ATOM 731 O O . GLY A 1 93 ? -17.894 -7.413 18.025 1.00 95.50 93 GLY A O 1
ATOM 732 N N . GLY A 1 94 ? -19.012 -8.714 19.452 1.00 94.38 94 GLY A N 1
ATOM 733 C CA . GLY A 1 94 ? -20.267 -8.706 18.679 1.00 94.38 94 GLY A CA 1
ATOM 734 C C . GLY A 1 94 ? -21.027 -7.372 18.591 1.00 94.38 94 GLY A C 1
ATOM 735 O O . GLY A 1 94 ? -21.884 -7.225 17.730 1.00 94.38 94 GLY A O 1
ATOM 736 N N . ASN A 1 95 ? -20.736 -6.380 19.444 1.00 95.69 95 ASN A N 1
ATOM 737 C CA . ASN A 1 95 ? -21.440 -5.088 19.437 1.00 95.69 95 ASN A CA 1
ATOM 738 C C . ASN A 1 95 ? -20.491 -3.933 19.045 1.00 95.69 95 ASN A C 1
ATOM 740 O O . ASN A 1 95 ? -19.545 -3.663 19.799 1.00 95.69 95 ASN A O 1
ATOM 744 N N . PRO A 1 96 ? -20.757 -3.207 17.941 1.00 95.06 96 PRO A N 1
ATOM 745 C CA . PRO A 1 96 ? -19.848 -2.190 17.409 1.00 95.06 96 PRO A CA 1
ATOM 746 C C . PRO A 1 96 ? -19.618 -1.020 18.372 1.00 95.06 96 PRO A C 1
ATOM 748 O O . PRO A 1 96 ? -18.487 -0.556 18.524 1.00 95.06 96 PRO A O 1
ATOM 751 N N . GLU A 1 97 ? -20.646 -0.569 19.095 1.00 96.31 97 GLU A N 1
ATOM 752 C CA . GLU A 1 97 ? -20.516 0.548 20.037 1.00 96.31 97 GLU A CA 1
ATOM 753 C C . GLU A 1 97 ? -19.617 0.198 21.223 1.00 96.31 97 GLU A C 1
ATOM 755 O O . GLU A 1 97 ? -18.803 1.012 21.675 1.00 96.31 97 GLU A O 1
ATOM 760 N N . LYS A 1 98 ? -19.745 -1.029 21.745 1.00 96.56 98 LYS A N 1
ATOM 761 C CA . LYS A 1 98 ? -18.892 -1.512 22.839 1.00 96.56 98 LYS A CA 1
ATOM 762 C C . LYS A 1 98 ? -17.439 -1.610 22.382 1.00 96.56 98 LYS A C 1
ATOM 764 O O . LYS A 1 98 ? -16.540 -1.243 23.140 1.00 96.56 98 LYS A O 1
ATOM 769 N N . VAL A 1 99 ? -17.212 -2.075 21.156 1.00 96.75 99 VAL A N 1
ATOM 770 C CA . VAL A 1 99 ? -15.880 -2.184 20.549 1.00 96.75 99 VAL A CA 1
ATOM 771 C C . VAL A 1 99 ? -15.257 -0.800 20.348 1.00 96.75 99 VAL A C 1
ATOM 773 O O . VAL A 1 99 ? -14.116 -0.582 20.764 1.00 96.75 99 VAL A O 1
ATOM 776 N N . LEU A 1 100 ? -16.024 0.170 19.845 1.00 95.31 100 LEU A N 1
ATOM 777 C CA . LEU A 1 100 ? -15.585 1.558 19.698 1.00 95.31 100 LEU A CA 1
ATOM 778 C C . LEU A 1 100 ? -15.186 2.172 21.047 1.00 95.31 100 LEU A C 1
ATOM 780 O O . LEU A 1 100 ? -14.081 2.698 21.191 1.00 95.31 100 LEU A O 1
ATOM 784 N N . LYS A 1 101 ? -16.041 2.044 22.070 1.00 96.19 101 LYS A N 1
ATOM 785 C CA . LYS A 1 101 ? -15.754 2.548 23.424 1.00 96.19 101 LYS A CA 1
ATOM 786 C C . LYS A 1 101 ? -14.494 1.909 24.014 1.00 96.19 101 LYS A C 1
ATOM 788 O O . LYS A 1 101 ? -13.702 2.609 24.642 1.00 96.19 101 LYS A O 1
ATOM 793 N N . LYS A 1 102 ? -14.276 0.602 23.809 1.00 96.50 102 LYS A N 1
ATOM 794 C CA . LYS A 1 102 ? -13.044 -0.090 24.238 1.00 96.50 102 LYS A CA 1
ATOM 795 C C . LYS A 1 102 ? -11.804 0.475 23.540 1.00 96.50 102 LYS A C 1
ATOM 797 O O . LYS A 1 102 ? -10.800 0.699 24.209 1.00 96.50 102 LYS A O 1
ATOM 802 N N . ALA A 1 103 ? -11.870 0.729 22.234 1.00 95.69 103 ALA A N 1
ATOM 803 C CA . ALA A 1 103 ? -10.745 1.269 21.474 1.00 95.69 103 ALA A CA 1
ATOM 804 C C . ALA A 1 103 ? -10.391 2.707 21.893 1.00 95.69 103 ALA A C 1
ATOM 806 O O . ALA A 1 103 ? -9.218 3.010 22.111 1.00 95.69 103 ALA A O 1
ATOM 807 N N . VAL A 1 104 ? -11.394 3.565 22.106 1.00 95.56 104 VAL A N 1
ATOM 808 C CA . VAL A 1 104 ? -11.178 4.937 22.599 1.00 95.56 104 VAL A CA 1
ATOM 809 C C . VAL A 1 104 ? -10.584 4.929 24.009 1.00 95.56 104 VAL A C 1
ATOM 811 O O . VAL A 1 104 ? -9.619 5.644 24.268 1.00 95.56 104 VAL A O 1
ATOM 814 N N . LYS A 1 105 ? -11.075 4.058 24.905 1.00 96.00 105 LYS A N 1
ATOM 815 C CA . LYS A 1 105 ? -10.491 3.872 26.249 1.00 96.00 105 LYS A CA 1
ATOM 816 C C . LYS A 1 105 ? -9.028 3.419 26.214 1.00 96.00 105 LYS A C 1
ATOM 818 O O . LYS A 1 105 ? -8.287 3.715 27.142 1.00 96.00 105 LYS A O 1
ATOM 823 N N . ARG A 1 106 ? -8.609 2.725 25.152 1.00 94.31 106 ARG A N 1
ATOM 824 C CA . ARG A 1 106 ? -7.217 2.307 24.912 1.00 94.31 106 ARG A CA 1
ATOM 825 C C . ARG A 1 106 ? -6.355 3.399 24.256 1.00 94.31 106 ARG A C 1
ATOM 827 O O . ARG A 1 106 ? -5.215 3.130 23.899 1.00 94.31 106 ARG A O 1
ATOM 834 N N . GLY A 1 107 ? -6.873 4.621 24.101 1.00 94.06 107 GLY A N 1
ATOM 835 C CA . GLY A 1 107 ? -6.128 5.780 23.597 1.00 94.06 107 GLY A CA 1
ATOM 836 C C . GLY A 1 107 ? -6.247 6.020 22.089 1.00 94.06 107 G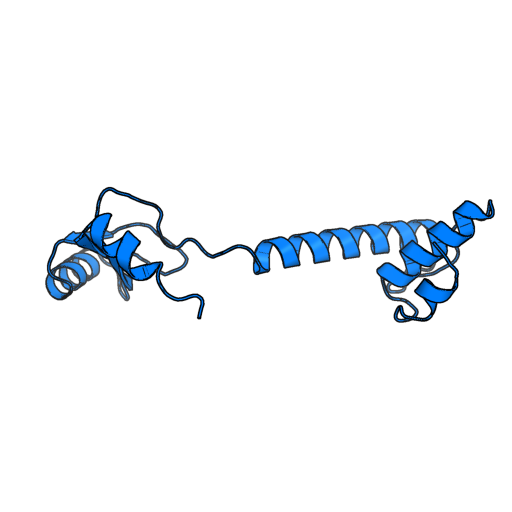LY A C 1
ATOM 837 O O . GLY A 1 107 ? -5.593 6.917 21.556 1.00 94.06 107 GLY A O 1
ATOM 838 N N . VAL A 1 108 ? -7.091 5.265 21.380 1.00 94.06 108 VAL A N 1
ATOM 839 C CA . VAL A 1 108 ? -7.277 5.431 19.932 1.00 94.06 108 VAL A CA 1
ATOM 840 C C . VAL A 1 108 ? -8.310 6.523 19.660 1.00 94.06 108 VAL A C 1
ATOM 842 O O . VAL A 1 108 ? -9.502 6.332 19.886 1.00 94.06 108 VAL A O 1
ATOM 845 N N . LYS A 1 109 ? -7.866 7.674 19.142 1.00 90.00 109 LYS A N 1
ATOM 846 C CA . LYS A 1 109 ? -8.739 8.843 18.915 1.00 90.00 109 LY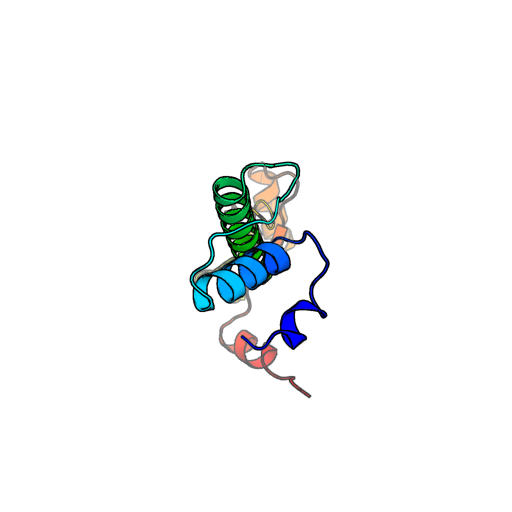S A CA 1
ATOM 847 C C . LYS A 1 109 ? -9.795 8.633 17.826 1.00 90.00 109 LYS A C 1
ATOM 849 O O . LYS A 1 109 ? -10.885 9.184 17.925 1.00 90.00 109 LYS A O 1
ATOM 854 N N . ARG A 1 110 ? -9.464 7.889 16.766 1.00 90.69 110 ARG A N 1
ATOM 855 C CA . ARG A 1 110 ? -10.343 7.655 15.605 1.00 90.69 110 ARG A CA 1
ATOM 856 C C . ARG A 1 110 ? -10.217 6.203 15.129 1.00 90.69 110 ARG A C 1
ATOM 858 O O . ARG A 1 110 ? -9.581 5.971 14.104 1.00 90.69 110 ARG A O 1
ATOM 865 N N . PRO A 1 111 ? -10.748 5.228 15.888 1.00 93.25 111 PRO A N 1
ATOM 866 C CA . PRO A 1 111 ? -10.681 3.832 15.486 1.00 93.25 111 PRO A CA 1
ATOM 867 C C . PRO A 1 111 ? -11.554 3.600 14.252 1.00 93.25 111 PRO A C 1
ATOM 869 O O . PRO A 1 111 ? -12.637 4.174 14.139 1.00 93.25 111 PRO A O 1
ATOM 872 N N . VA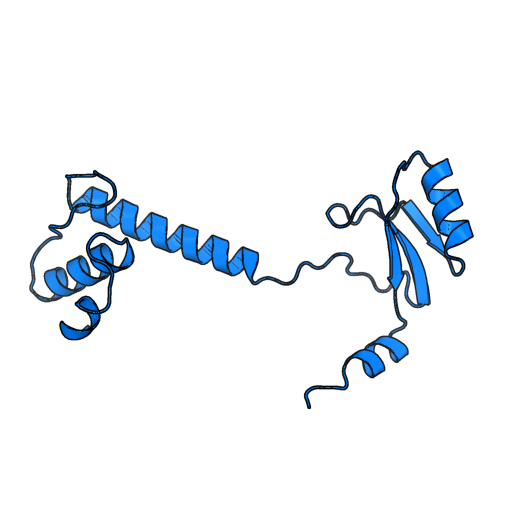L A 1 112 ? -11.108 2.725 13.358 1.00 93.94 112 VAL A N 1
ATOM 873 C CA . VAL A 1 112 ? -11.934 2.203 12.264 1.00 93.94 112 VAL A CA 1
ATOM 874 C C . VAL A 1 112 ? -12.590 0.917 12.755 1.00 93.94 112 VAL A C 1
ATOM 876 O O . VAL A 1 112 ? -11.893 0.029 13.240 1.00 93.94 112 VAL A O 1
ATOM 879 N N . ILE A 1 113 ? -13.915 0.832 12.650 1.00 94.00 113 ILE A N 1
ATOM 880 C CA . ILE A 1 113 ? -14.682 -0.377 12.968 1.00 94.00 113 ILE A CA 1
ATOM 881 C C . ILE A 1 113 ? -14.956 -1.112 11.659 1.00 94.00 113 ILE A C 1
ATOM 883 O O . ILE A 1 113 ? -15.486 -0.518 10.722 1.00 94.00 113 ILE A O 1
ATOM 887 N N . VAL A 1 114 ? -14.607 -2.393 11.606 1.00 92.50 114 VAL A N 1
ATOM 888 C CA . VAL A 1 114 ? -14.882 -3.279 10.470 1.00 92.50 114 VAL A CA 1
ATOM 889 C C . VAL A 1 114 ? -15.596 -4.517 10.994 1.00 92.50 114 VAL A C 1
ATOM 891 O O . VAL A 1 114 ? -15.204 -5.052 12.028 1.00 92.50 114 VAL A O 1
ATOM 894 N N . TYR A 1 115 ? -16.645 -4.958 10.307 1.00 92.75 115 TYR A N 1
ATOM 895 C CA . TYR A 1 115 ? -17.268 -6.254 10.561 1.00 92.75 115 TYR A CA 1
ATOM 896 C C . TYR A 1 115 ? -16.540 -7.332 9.760 1.00 92.75 115 TYR A C 1
ATOM 898 O O . TYR A 1 115 ? -16.277 -7.129 8.572 1.00 92.75 115 TYR A O 1
ATOM 906 N N . ILE A 1 116 ? -16.194 -8.448 10.399 1.00 91.69 116 ILE A N 1
ATOM 907 C CA . ILE A 1 116 ? -15.646 -9.606 9.697 1.00 91.69 116 ILE A CA 1
ATOM 908 C C . ILE A 1 116 ? -16.773 -10.621 9.514 1.00 91.69 116 ILE A C 1
ATOM 910 O O . ILE A 1 116 ? -17.232 -11.175 10.510 1.00 91.69 116 ILE A O 1
ATOM 914 N N . PRO A 1 117 ? -17.204 -10.884 8.271 1.00 90.19 117 PRO A N 1
ATOM 915 C CA . PRO A 1 117 ? -18.229 -11.882 8.017 1.00 90.19 117 PRO A CA 1
ATOM 916 C C . PRO A 1 117 ? -17.740 -13.284 8.385 1.00 90.19 117 PRO A C 1
ATOM 918 O O . PRO A 1 117 ? -16.544 -13.591 8.314 1.00 90.19 117 PRO A O 1
ATOM 921 N N . THR A 1 118 ? -18.670 -14.148 8.762 1.00 91.00 118 THR A N 1
ATOM 922 C CA . THR A 1 118 ? -18.414 -15.580 8.945 1.00 91.00 118 THR A CA 1
ATOM 923 C C . THR A 1 118 ? -18.060 -16.255 7.610 1.00 91.00 118 THR A C 1
ATOM 925 O O . THR A 1 118 ? -18.314 -15.694 6.542 1.00 91.00 118 THR A O 1
ATOM 928 N N . PRO A 1 119 ? -17.452 -17.457 7.613 1.00 85.94 119 PRO A N 1
ATOM 929 C CA . PRO A 1 119 ? -17.186 -18.201 6.380 1.00 85.94 119 PRO A CA 1
ATOM 930 C C . PRO A 1 119 ? -18.437 -18.441 5.526 1.00 85.94 119 PRO A C 1
ATOM 932 O O . PRO A 1 119 ? -18.345 -18.397 4.304 1.00 85.94 119 PRO A O 1
ATOM 935 N N . GLU A 1 120 ? -19.587 -18.643 6.171 1.00 85.44 120 GLU A N 1
ATOM 936 C CA . GLU A 1 120 ? -20.891 -18.821 5.525 1.00 85.44 120 GLU A CA 1
ATOM 937 C C . GLU A 1 120 ? -21.326 -17.530 4.813 1.00 85.44 120 GLU A C 1
ATOM 939 O O . GLU A 1 120 ? -21.570 -17.541 3.612 1.00 85.44 120 GLU A O 1
ATOM 944 N N . GLU A 1 121 ? -21.273 -16.385 5.497 1.00 84.00 121 GLU A N 1
ATOM 945 C CA . GLU A 1 121 ? -21.589 -15.074 4.906 1.00 84.00 121 GLU A CA 1
ATOM 946 C C . GLU A 1 121 ? -20.611 -14.662 3.788 1.00 84.00 121 GLU A C 1
ATOM 948 O O . GLU A 1 121 ? -20.987 -13.958 2.852 1.00 84.00 121 GLU A O 1
ATOM 953 N N . LYS A 1 122 ? -19.341 -15.095 3.848 1.00 79.62 122 LYS A N 1
ATOM 954 C CA . LYS A 1 122 ? -18.345 -14.837 2.786 1.00 79.62 122 LYS A CA 1
ATOM 955 C C . LYS A 1 122 ? -18.730 -15.496 1.456 1.00 79.62 122 LYS A C 1
ATOM 957 O O . LYS A 1 122 ? -18.356 -14.965 0.410 1.00 79.62 122 LYS A O 1
ATOM 962 N N . LEU A 1 123 ? -19.427 -16.634 1.491 1.00 67.50 123 LEU A N 1
ATOM 963 C CA . LEU A 1 123 ? -19.878 -17.357 0.298 1.00 67.50 123 LEU A CA 1
ATOM 964 C C . LEU A 1 123 ? -21.040 -16.629 -0.394 1.00 67.50 123 LEU A C 1
ATOM 966 O O . LEU A 1 123 ? -21.051 -16.555 -1.621 1.00 67.50 123 LEU A O 1
ATOM 970 N N . ASP A 1 124 ? -21.940 -16.009 0.373 1.00 60.84 124 ASP A N 1
ATOM 971 C CA . ASP A 1 124 ? -23.079 -15.249 -0.165 1.00 60.84 124 ASP A CA 1
ATOM 972 C C . ASP A 1 124 ? -22.655 -13.936 -0.846 1.00 60.84 124 ASP A C 1
ATOM 974 O O . ASP A 1 124 ? -23.268 -13.503 -1.819 1.00 60.84 124 ASP A O 1
ATOM 978 N N . ILE A 1 125 ? -21.559 -13.314 -0.395 1.00 62.09 125 ILE A N 1
ATOM 979 C CA . ILE A 1 125 ? -21.030 -12.066 -0.982 1.00 62.09 125 ILE A CA 1
ATOM 980 C C . ILE A 1 125 ? -20.400 -12.304 -2.374 1.00 62.09 125 ILE A C 1
ATOM 982 O O . ILE A 1 125 ? -20.188 -11.355 -3.128 1.00 62.09 125 ILE A O 1
ATOM 986 N N . GLN A 1 126 ? -20.094 -13.553 -2.748 1.00 53.75 126 GLN A N 1
ATOM 987 C CA . GLN A 1 126 ? -19.444 -13.881 -4.026 1.00 53.75 126 GLN A CA 1
ATOM 988 C C . GLN A 1 126 ? -20.399 -14.059 -5.217 1.00 53.75 126 GLN A C 1
ATOM 990 O O . GLN A 1 126 ? -19.936 -14.405 -6.305 1.00 53.75 126 GLN A O 1
ATOM 995 N N . ILE A 1 127 ? -21.697 -13.794 -5.063 1.00 51.84 127 ILE A N 1
ATOM 996 C CA . ILE A 1 127 ? -22.676 -13.990 -6.137 1.00 51.84 127 ILE A CA 1
ATOM 997 C C . ILE A 1 127 ? -23.172 -12.636 -6.653 1.00 51.84 127 ILE A C 1
ATOM 999 O O . ILE A 1 127 ? -24.158 -12.109 -6.163 1.00 51.84 127 ILE A O 1
ATOM 1003 N N . ASP A 1 128 ? -22.453 -12.076 -7.628 1.00 48.97 128 ASP A N 1
ATOM 1004 C CA . ASP A 1 128 ? -23.044 -11.446 -8.819 1.00 48.97 128 ASP A CA 1
ATOM 1005 C C . ASP A 1 128 ? -21.934 -10.976 -9.775 1.00 48.97 128 ASP A C 1
ATOM 1007 O O . ASP A 1 128 ? -21.342 -9.907 -9.627 1.00 48.97 128 ASP A O 1
ATOM 1011 N N . PHE A 1 129 ? -21.667 -11.798 -10.790 1.00 45.91 129 PHE A N 1
ATOM 1012 C CA . PHE A 1 129 ? -21.090 -11.350 -12.056 1.00 45.91 129 PHE A CA 1
ATOM 1013 C C . PHE A 1 129 ? -22.165 -11.541 -13.130 1.00 45.91 129 PHE A C 1
ATOM 1015 O O . PHE A 1 129 ? -22.072 -12.452 -13.954 1.00 45.91 129 PHE A O 1
ATOM 1022 N N . SER A 1 130 ? -23.219 -10.728 -13.039 1.00 43.78 130 SER A N 1
ATOM 1023 C CA . SER A 1 130 ? -24.207 -10.534 -14.106 1.00 43.78 130 SER A CA 1
ATOM 1024 C C . SER A 1 130 ? -23.754 -9.410 -15.034 1.00 43.78 130 SER A C 1
ATOM 1026 O O . SER A 1 130 ? -23.351 -8.350 -14.500 1.00 43.78 130 SER A O 1
#

Secondary structure (DSSP, 8-state):
--GGGGTSSPTTSHHHHHHHHHHHHTTT------BTTB-SHHHHHHHHHHHHHHHHHHHHHHSS-------STTTTSEEEEEETTEEEEEEEES-HHHHHHHHHHTT-SSPEEEE---HHHHHHTT----

Sequence (130 aa):
MKKTSLQELQKGSAEYVIAHAEIRRARGKGPSMSFCGVLNPKKALFFAMLSKKFETEIKVEKDKPLVILKTDRFDGEHVAMLSFRNSLVVAHGGNPEKVLKKAVKRGVKRPVIVYIPTPEEKLDIQIDFS